Protein AF-A0A952X459-F1 (afdb_monomer_lite)

Radius of gyration: 12.71 Å; chains: 1; bounding box: 28×13×38 Å

Foldseek 3Di:
DPLVVLLVVLVVVLVVLVVVLVVCVVVVPDPVSNVVSVVVNVVSVVVSVVSVVD

pLDDT: mean 89.79, std 8.56, range [54.0, 96.12]

Sequence (54 aa):
MNEKKQIERLRTKLQLLQRQLAGARKQCDDPQEVAQLEKEIATARAELQRLEQD

Structure (mmCIF, N/CA/C/O backbone):
data_AF-A0A952X459-F1
#
_entry.id   AF-A0A952X459-F1
#
loop_
_atom_site.group_PDB
_atom_site.id
_atom_site.type_symbol
_atom_site.label_atom_id
_atom_site.label_alt_id
_atom_site.label_comp_id
_atom_site.label_asym_id
_atom_site.label_entity_id
_atom_site.label_seq_id
_atom_site.pdbx_PDB_ins_code
_atom_site.Cartn_x
_atom_site.Cartn_y
_atom_site.Cartn_z
_atom_site.occupancy
_atom_site.B_iso_or_equiv
_atom_site.auth_seq_id
_atom_site.auth_comp_id
_atom_site.auth_asym_id
_atom_site.auth_atom_id
_atom_site.pdbx_PD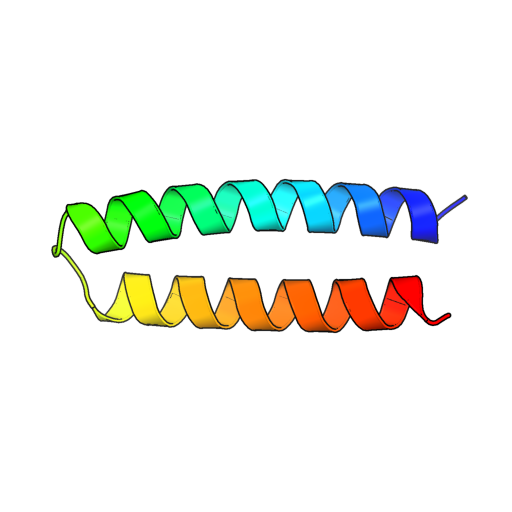B_model_num
ATOM 1 N N . MET A 1 1 ? -7.939 -0.943 21.121 1.00 54.00 1 MET A N 1
ATOM 2 C CA . MET A 1 1 ? -6.681 -0.270 20.697 1.00 54.00 1 MET A CA 1
ATOM 3 C C . MET A 1 1 ? -6.085 -0.845 19.397 1.00 54.00 1 MET A C 1
ATOM 5 O O . MET A 1 1 ? -5.031 -0.367 18.989 1.00 54.00 1 MET A O 1
ATOM 9 N N . ASN A 1 2 ? -6.720 -1.833 18.742 1.00 73.50 2 ASN A N 1
ATOM 10 C CA . ASN A 1 2 ? -6.108 -2.585 17.637 1.00 73.50 2 ASN A CA 1
ATOM 11 C C . ASN A 1 2 ? -6.404 -2.006 16.244 1.00 73.50 2 ASN A C 1
ATOM 13 O O . ASN A 1 2 ? -5.456 -1.860 15.474 1.00 73.50 2 ASN A O 1
ATOM 17 N N . GLU A 1 3 ? -7.639 -1.581 15.949 1.00 84.44 3 GLU A N 1
ATOM 18 C CA . GLU A 1 3 ? -7.995 -1.123 14.591 1.00 84.44 3 GLU A CA 1
ATOM 19 C C . GLU A 1 3 ? -7.301 0.175 14.201 1.00 84.44 3 GLU A C 1
ATOM 21 O O . GLU A 1 3 ? -6.664 0.227 13.158 1.00 84.44 3 GLU A O 1
ATOM 26 N N . LYS A 1 4 ? -7.289 1.197 15.069 1.00 87.56 4 LYS A N 1
ATOM 27 C CA . LYS A 1 4 ? -6.571 2.455 14.776 1.00 87.56 4 LYS A CA 1
ATOM 28 C C . LYS A 1 4 ? -5.091 2.216 14.443 1.00 87.56 4 LYS A C 1
ATOM 30 O O . LYS A 1 4 ? -4.572 2.800 13.499 1.00 87.56 4 LYS A O 1
ATOM 35 N N . LYS A 1 5 ? -4.427 1.296 15.156 1.00 90.75 5 LYS A N 1
ATOM 36 C CA . LYS A 1 5 ? -3.035 0.902 14.870 1.00 90.75 5 LYS A CA 1
ATOM 37 C C . LYS A 1 5 ? -2.899 0.074 13.585 1.00 90.75 5 LYS A C 1
ATOM 39 O O . LYS A 1 5 ? -1.838 0.081 12.966 1.00 90.75 5 LYS A O 1
ATOM 44 N N . GLN A 1 6 ? -3.915 -0.696 13.195 1.00 90.50 6 GLN A N 1
ATOM 45 C CA . GLN A 1 6 ? -3.940 -1.401 11.907 1.00 90.50 6 GLN A CA 1
ATOM 46 C C . GLN A 1 6 ? -4.143 -0.426 10.745 1.00 90.50 6 GLN A C 1
ATOM 48 O O . GLN A 1 6 ? -3.385 -0.488 9.782 1.00 90.50 6 GLN A O 1
ATOM 53 N N . ILE A 1 7 ? -5.071 0.522 10.884 1.00 93.81 7 ILE A N 1
ATOM 54 C CA . ILE A 1 7 ? -5.316 1.617 9.940 1.00 93.81 7 ILE A CA 1
ATOM 55 C C . ILE A 1 7 ? -4.031 2.418 9.720 1.00 93.81 7 ILE A C 1
ATOM 57 O O . ILE A 1 7 ? -3.627 2.619 8.578 1.00 93.81 7 ILE A O 1
ATOM 61 N N . GLU A 1 8 ? -3.333 2.823 10.786 1.00 93.81 8 GLU A N 1
ATOM 62 C CA . GLU A 1 8 ? -2.061 3.544 10.648 1.00 93.81 8 GLU A CA 1
ATOM 63 C C . GLU A 1 8 ? -0.999 2.719 9.914 1.00 93.81 8 GLU A C 1
ATOM 65 O O . GLU A 1 8 ? -0.388 3.215 8.968 1.00 93.81 8 GLU A O 1
ATOM 70 N N . ARG A 1 9 ? -0.833 1.436 10.265 1.00 94.50 9 ARG A N 1
ATOM 71 C CA . ARG A 1 9 ? 0.103 0.543 9.560 1.00 94.50 9 ARG A CA 1
ATOM 72 C C . ARG A 1 9 ? -0.237 0.390 8.076 1.00 94.50 9 ARG A C 1
ATOM 74 O O . ARG A 1 9 ? 0.668 0.432 7.244 1.00 94.50 9 ARG A O 1
ATOM 81 N N . LEU A 1 10 ? -1.516 0.237 7.733 1.00 94.00 10 LEU A N 1
ATOM 82 C CA . LEU A 1 10 ? -1.972 0.132 6.344 1.00 94.00 10 LEU A CA 1
ATOM 83 C C . LEU A 1 10 ? -1.763 1.437 5.577 1.00 94.00 10 LEU A C 1
ATOM 85 O O . LEU A 1 10 ? -1.303 1.396 4.439 1.00 94.00 10 LEU A O 1
ATOM 89 N N . ARG A 1 11 ? -2.017 2.594 6.197 1.00 94.62 11 ARG A N 1
ATOM 90 C CA . ARG A 1 11 ? -1.738 3.908 5.595 1.00 94.62 11 ARG A CA 1
ATOM 91 C C . ARG A 1 11 ? -0.249 4.088 5.305 1.00 94.62 11 ARG A C 1
ATOM 93 O O . ARG A 1 11 ? 0.102 4.493 4.198 1.00 94.62 11 ARG A O 1
ATOM 100 N N . THR A 1 12 ? 0.627 3.728 6.244 1.00 95.94 12 THR A N 1
ATOM 101 C CA . THR A 1 12 ? 2.082 3.761 6.022 1.00 95.94 12 THR A CA 1
ATOM 102 C C . THR A 1 12 ? 2.500 2.803 4.905 1.00 95.94 12 THR A C 1
ATOM 104 O O . THR A 1 12 ? 3.270 3.187 4.024 1.00 95.94 12 THR A O 1
ATOM 107 N N . LYS A 1 13 ? 1.957 1.577 4.883 1.00 95.00 13 LYS A N 1
ATOM 108 C CA . LYS A 1 13 ? 2.216 0.606 3.808 1.00 95.00 13 LYS A CA 1
ATOM 109 C C . LYS A 1 13 ? 1.769 1.144 2.445 1.00 95.00 13 LYS A C 1
ATOM 111 O O . LYS A 1 13 ? 2.515 1.041 1.478 1.00 95.00 13 LYS A O 1
ATOM 116 N N . LEU A 1 14 ? 0.593 1.766 2.371 1.00 95.88 14 LEU A N 1
ATOM 117 C CA . LEU A 1 14 ? 0.071 2.374 1.147 1.00 95.88 14 LEU A CA 1
ATOM 118 C C . LEU A 1 14 ? 0.963 3.499 0.625 1.00 95.88 14 LEU A C 1
ATOM 120 O O . LEU A 1 14 ? 1.236 3.538 -0.571 1.00 95.88 14 LEU A O 1
ATOM 124 N N . GLN A 1 15 ? 1.451 4.381 1.500 1.00 96.06 15 GLN A N 1
ATOM 125 C CA . GLN A 1 15 ? 2.383 5.440 1.100 1.00 96.06 15 GLN A CA 1
ATOM 126 C C . GLN A 1 15 ? 3.686 4.871 0.527 1.00 96.06 15 GLN A C 1
ATOM 128 O O . GLN A 1 15 ? 4.189 5.373 -0.480 1.00 96.06 15 GLN A O 1
ATOM 133 N N . LEU A 1 16 ? 4.220 3.804 1.131 1.00 96.12 16 LEU A N 1
ATOM 134 C CA . LEU A 1 16 ? 5.418 3.135 0.629 1.00 96.12 16 LEU A CA 1
ATOM 135 C C . LEU A 1 16 ? 5.181 2.516 -0.755 1.00 96.12 16 LEU A C 1
ATOM 137 O O . LEU A 1 16 ? 5.947 2.792 -1.679 1.00 96.12 16 LEU A O 1
ATOM 141 N N . LEU A 1 17 ? 4.100 1.744 -0.908 1.00 95.31 17 LEU A N 1
ATOM 142 C CA . LEU A 1 17 ? 3.739 1.098 -2.172 1.00 95.31 17 LEU A CA 1
ATOM 143 C C . LEU A 1 17 ? 3.487 2.123 -3.285 1.00 95.31 17 LEU A C 1
ATOM 145 O O . LEU A 1 17 ? 3.915 1.925 -4.416 1.00 95.31 17 LEU A O 1
ATOM 149 N N . GLN A 1 18 ? 2.849 3.255 -2.976 1.00 95.00 18 GLN A N 1
ATOM 150 C CA . GLN A 1 18 ? 2.647 4.340 -3.941 1.00 95.00 18 GLN A CA 1
ATOM 151 C C . GLN A 1 18 ? 3.969 4.961 -4.400 1.00 95.00 18 GLN A C 1
ATOM 153 O O . GLN A 1 18 ? 4.126 5.257 -5.585 1.00 95.00 18 GLN A O 1
ATOM 158 N N . ARG A 1 19 ? 4.936 5.139 -3.489 1.00 95.38 19 ARG A N 1
ATOM 159 C CA . ARG A 1 19 ? 6.271 5.638 -3.846 1.00 95.38 19 ARG A CA 1
ATOM 160 C C . ARG A 1 19 ? 7.017 4.644 -4.733 1.00 95.38 19 ARG A C 1
ATOM 162 O O . ARG A 1 19 ? 7.649 5.063 -5.699 1.00 95.38 19 ARG A O 1
ATOM 169 N N . GLN A 1 20 ? 6.930 3.352 -4.419 1.00 93.31 20 GLN A N 1
ATOM 170 C CA . GLN A 1 20 ? 7.501 2.282 -5.241 1.00 93.31 20 GLN A CA 1
ATOM 171 C C . GLN A 1 20 ? 6.857 2.253 -6.626 1.00 93.31 20 GLN A C 1
ATOM 173 O O . GLN A 1 20 ? 7.574 2.266 -7.618 1.00 93.31 20 GLN A O 1
ATOM 178 N N . LEU A 1 21 ? 5.527 2.345 -6.704 1.00 93.44 21 LEU A N 1
ATOM 179 C CA . LEU A 1 21 ? 4.799 2.389 -7.970 1.00 93.44 21 LEU A CA 1
ATOM 180 C C . LEU A 1 21 ? 5.216 3.593 -8.820 1.00 93.44 21 LEU A C 1
ATOM 182 O O . LEU A 1 21 ? 5.415 3.458 -10.023 1.00 93.44 21 LEU A O 1
ATOM 186 N N . ALA A 1 22 ? 5.366 4.769 -8.209 1.00 92.50 22 ALA A N 1
ATOM 187 C CA . ALA A 1 22 ? 5.838 5.960 -8.909 1.00 92.50 22 ALA A CA 1
ATOM 188 C C . ALA A 1 22 ? 7.271 5.788 -9.443 1.00 92.50 22 ALA A C 1
ATOM 190 O O . ALA A 1 22 ? 7.565 6.243 -10.546 1.00 92.50 22 ALA A O 1
ATOM 191 N N . GLY A 1 23 ? 8.144 5.116 -8.682 1.00 92.06 23 GLY A N 1
ATOM 192 C CA . GLY A 1 23 ? 9.489 4.734 -9.117 1.00 92.06 23 GLY A CA 1
ATOM 193 C C . GLY A 1 23 ? 9.458 3.765 -10.298 1.00 92.06 23 GLY A C 1
ATOM 194 O O . GLY A 1 23 ? 9.978 4.101 -11.358 1.00 92.06 23 GLY A O 1
ATOM 195 N N . ALA A 1 24 ? 8.762 2.637 -10.148 1.00 90.31 24 ALA A N 1
ATOM 196 C CA . ALA A 1 24 ? 8.638 1.589 -11.161 1.00 90.31 24 ALA A CA 1
ATOM 197 C C . ALA A 1 24 ? 8.022 2.117 -12.469 1.00 90.31 24 ALA A C 1
ATOM 199 O O . ALA A 1 24 ? 8.556 1.897 -13.553 1.00 90.31 24 ALA A O 1
ATOM 200 N N . ARG A 1 25 ? 6.953 2.924 -12.382 1.00 87.50 25 ARG A N 1
ATOM 201 C CA . ARG A 1 25 ? 6.340 3.581 -13.552 1.00 87.50 25 ARG A CA 1
ATOM 202 C C . ARG A 1 25 ? 7.274 4.577 -14.237 1.00 87.50 25 ARG A C 1
ATOM 204 O O . ARG A 1 25 ? 7.173 4.759 -15.444 1.00 87.50 25 ARG A O 1
ATOM 211 N N . LYS A 1 26 ? 8.142 5.259 -13.483 1.00 88.38 26 LYS A N 1
ATOM 212 C CA . LYS A 1 26 ? 9.105 6.222 -14.037 1.00 88.38 26 LYS A CA 1
ATOM 213 C C . LYS A 1 26 ? 10.298 5.526 -14.686 1.00 88.38 26 LYS A C 1
ATOM 215 O O . LYS A 1 26 ? 10.839 6.040 -15.659 1.00 88.38 26 LYS A O 1
ATOM 220 N N . GLN A 1 27 ? 10.714 4.403 -14.117 1.00 83.75 27 GLN A N 1
ATOM 221 C CA . GLN A 1 27 ? 11.826 3.601 -14.605 1.00 83.75 27 GLN A CA 1
ATOM 222 C C . GLN A 1 27 ? 11.423 2.752 -15.822 1.00 83.75 27 GLN A C 1
ATOM 224 O O . GLN A 1 27 ? 12.275 2.478 -16.653 1.00 83.75 27 GLN A O 1
ATOM 229 N N . CYS A 1 28 ? 10.126 2.449 -16.004 1.00 66.06 28 CYS A N 1
ATOM 230 C CA . CYS A 1 28 ? 9.600 1.662 -17.135 1.00 66.06 28 CYS A CA 1
ATOM 231 C C . CYS A 1 28 ? 10.291 0.293 -17.309 1.00 66.06 28 CYS A C 1
ATOM 233 O O . CYS A 1 28 ? 10.226 -0.293 -18.388 1.00 66.06 28 CYS A O 1
ATOM 235 N N . ASP A 1 29 ? 10.939 -0.208 -16.256 1.00 68.06 29 ASP A N 1
ATOM 236 C CA . ASP A 1 29 ? 11.810 -1.381 -16.329 1.00 68.06 29 ASP A CA 1
ATOM 237 C C . ASP A 1 29 ? 11.013 -2.691 -16.319 1.00 68.06 29 ASP A C 1
ATOM 239 O O . ASP A 1 29 ? 11.349 -3.616 -17.058 1.00 68.06 29 ASP A O 1
ATOM 243 N N . ASP A 1 30 ? 9.926 -2.766 -15.541 1.00 82.25 30 ASP A N 1
ATOM 244 C CA . ASP A 1 30 ? 9.113 -3.980 -15.455 1.00 82.25 30 ASP A CA 1
ATOM 245 C C . ASP A 1 30 ? 7.600 -3.683 -15.335 1.00 82.25 30 ASP A C 1
ATOM 247 O O . ASP A 1 30 ? 7.116 -3.229 -14.289 1.00 82.25 30 ASP A O 1
ATOM 251 N N . PRO A 1 31 ? 6.801 -3.959 -16.385 1.00 85.75 31 PRO A N 1
ATOM 252 C CA . PRO A 1 31 ? 5.350 -3.810 -16.322 1.00 85.75 31 PRO A CA 1
ATOM 253 C C . PRO A 1 31 ? 4.682 -4.801 -15.354 1.00 85.75 31 PRO A C 1
ATOM 255 O O . PRO A 1 31 ? 3.591 -4.511 -14.856 1.00 85.75 31 PRO A O 1
ATOM 258 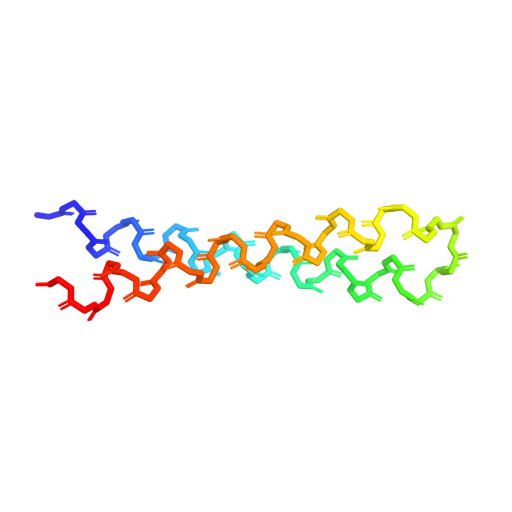N N . GLN A 1 32 ? 5.302 -5.950 -15.059 1.00 89.88 32 GLN A N 1
ATOM 259 C CA . GLN A 1 32 ? 4.794 -6.892 -14.059 1.00 89.88 32 GLN A CA 1
ATOM 260 C C . GLN A 1 32 ? 4.951 -6.333 -12.646 1.00 89.88 32 GLN A C 1
ATOM 262 O O . GLN A 1 32 ? 4.020 -6.454 -11.849 1.00 89.88 32 GLN A O 1
ATOM 267 N N . GLU A 1 33 ? 6.071 -5.672 -12.344 1.00 89.62 33 GLU A N 1
ATOM 268 C CA . GLU A 1 33 ? 6.283 -5.015 -11.049 1.00 89.62 33 GLU A CA 1
ATOM 269 C C . GLU A 1 33 ? 5.235 -3.918 -10.813 1.00 89.62 33 GLU A C 1
ATOM 271 O O . GLU A 1 33 ? 4.609 -3.865 -9.753 1.00 89.62 33 GLU A O 1
ATOM 276 N N . VAL A 1 34 ? 4.961 -3.096 -11.831 1.00 91.38 34 VAL A N 1
ATOM 277 C CA . VAL A 1 34 ? 3.900 -2.075 -11.787 1.00 91.38 34 VAL A CA 1
ATOM 278 C C . VAL A 1 34 ? 2.535 -2.712 -11.505 1.00 91.38 34 VAL A C 1
ATOM 280 O O . VAL A 1 34 ? 1.835 -2.273 -10.591 1.00 91.38 34 VAL A O 1
ATOM 283 N N . ALA A 1 35 ? 2.170 -3.771 -12.235 1.00 92.62 35 ALA A N 1
ATOM 284 C CA . ALA A 1 35 ? 0.894 -4.465 -12.049 1.00 92.62 35 ALA A CA 1
ATOM 285 C C . ALA A 1 35 ? 0.772 -5.108 -10.653 1.00 92.62 35 ALA A C 1
ATOM 287 O O . ALA A 1 35 ? -0.298 -5.089 -10.035 1.00 92.62 35 ALA A O 1
ATOM 288 N N . GLN A 1 36 ? 1.870 -5.651 -10.128 1.00 93.31 36 GLN A N 1
ATOM 289 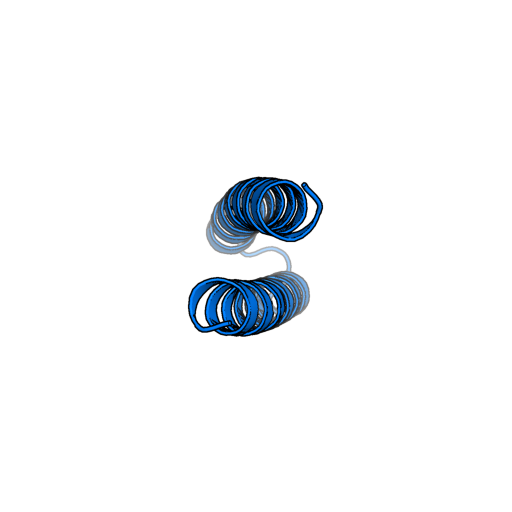C CA . GLN A 1 36 ? 1.919 -6.245 -8.798 1.00 93.31 36 GLN A CA 1
ATOM 290 C C . GLN A 1 36 ? 1.758 -5.180 -7.702 1.00 93.31 36 GLN A C 1
ATOM 292 O O . GLN A 1 36 ? 0.925 -5.341 -6.806 1.00 93.31 36 GLN A O 1
ATOM 297 N N . LEU A 1 37 ? 2.468 -4.053 -7.811 1.00 93.88 37 LEU A N 1
ATOM 298 C CA . LEU A 1 37 ? 2.343 -2.919 -6.891 1.00 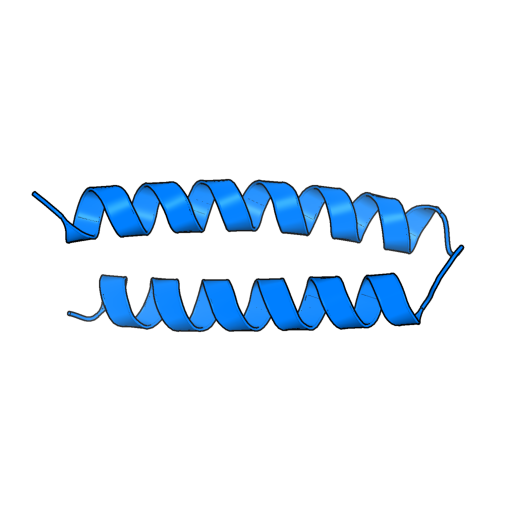93.88 37 LEU A CA 1
ATOM 299 C C . LEU A 1 37 ? 0.926 -2.330 -6.900 1.00 93.88 37 LEU A C 1
ATOM 301 O O . LEU A 1 37 ? 0.373 -2.024 -5.844 1.00 93.88 37 LEU A O 1
ATOM 305 N N . GLU A 1 38 ? 0.295 -2.218 -8.068 1.00 93.94 38 GLU A N 1
ATOM 306 C CA . GLU A 1 38 ? -1.099 -1.775 -8.188 1.00 93.94 38 GLU A CA 1
ATOM 307 C C . GLU A 1 38 ? -2.074 -2.714 -7.481 1.00 93.94 38 GLU A C 1
ATOM 309 O O . GLU A 1 38 ? -2.951 -2.257 -6.740 1.00 93.94 38 GLU A O 1
ATOM 314 N N . LYS A 1 39 ? -1.900 -4.027 -7.658 1.00 95.81 39 LYS A N 1
ATOM 315 C CA . LYS A 1 39 ? -2.717 -5.042 -6.987 1.00 95.81 39 LYS A CA 1
ATOM 316 C C . LYS A 1 39 ? -2.558 -4.982 -5.468 1.00 95.81 39 LYS A C 1
ATOM 318 O O . LYS A 1 39 ? -3.548 -5.087 -4.736 1.00 95.81 39 LYS A O 1
ATOM 323 N N . GLU A 1 40 ? -1.338 -4.784 -4.980 1.00 94.69 40 GLU A N 1
ATOM 324 C CA . GLU A 1 40 ? -1.064 -4.643 -3.548 1.00 94.69 40 GLU A CA 1
ATOM 325 C C . GLU A 1 40 ? -1.662 -3.361 -2.964 1.00 94.69 40 GLU A C 1
ATOM 327 O O . GLU A 1 40 ? -2.266 -3.404 -1.890 1.00 94.69 40 GLU A O 1
ATOM 332 N N . ILE A 1 41 ? -1.580 -2.241 -3.688 1.00 95.44 41 ILE A N 1
ATOM 333 C CA . ILE A 1 41 ? -2.232 -0.981 -3.306 1.00 95.44 41 ILE A CA 1
ATOM 334 C C . ILE A 1 41 ? -3.750 -1.157 -3.249 1.00 95.44 41 ILE A C 1
ATOM 336 O O . ILE A 1 41 ? -4.375 -0.719 -2.283 1.00 95.44 41 ILE A O 1
ATOM 340 N N . ALA A 1 42 ? -4.353 -1.799 -4.251 1.00 95.94 42 ALA A N 1
ATOM 341 C CA . ALA A 1 42 ? -5.792 -2.049 -4.283 1.00 95.94 42 ALA A CA 1
ATOM 342 C C . ALA A 1 42 ? -6.240 -2.919 -3.098 1.00 95.94 42 ALA A C 1
ATOM 344 O O . ALA A 1 42 ? -7.227 -2.603 -2.435 1.00 95.94 42 ALA A O 1
ATOM 345 N N . 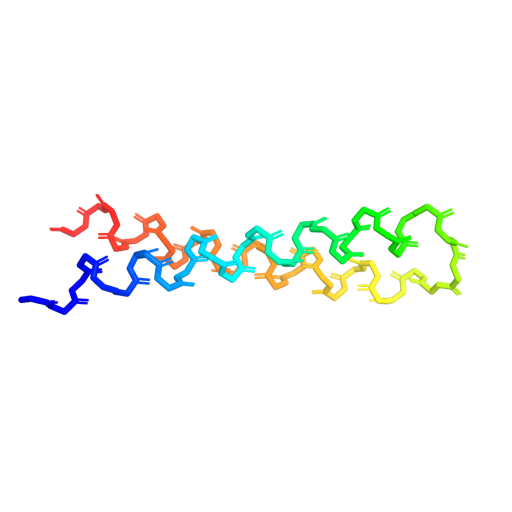THR A 1 43 ? -5.471 -3.963 -2.784 1.00 95.81 43 THR A N 1
ATOM 346 C CA . THR A 1 43 ? -5.741 -4.857 -1.650 1.00 95.81 43 THR A CA 1
ATOM 347 C C . THR A 1 43 ? -5.652 -4.108 -0.320 1.00 95.81 43 THR A C 1
ATOM 349 O O . THR A 1 43 ? -6.593 -4.143 0.469 1.00 95.81 43 THR A O 1
ATOM 352 N N . ALA A 1 44 ? -4.565 -3.365 -0.094 1.00 94.00 44 ALA A N 1
ATOM 353 C CA . ALA A 1 44 ? -4.375 -2.601 1.137 1.00 94.00 44 ALA A CA 1
ATOM 354 C C . ALA A 1 44 ? -5.405 -1.467 1.292 1.00 94.00 44 ALA A C 1
ATOM 356 O O . ALA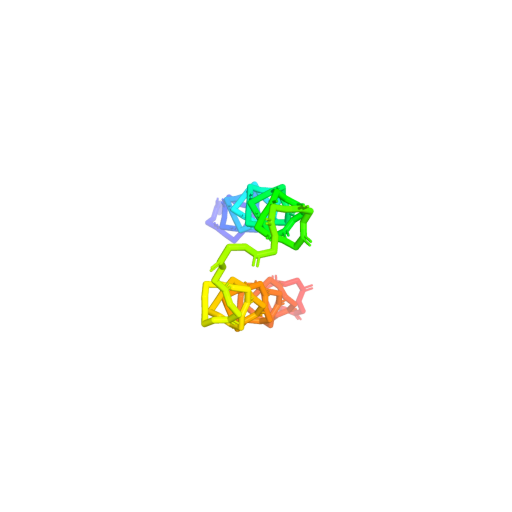 A 1 44 ? -5.817 -1.169 2.410 1.00 94.00 44 ALA A O 1
ATOM 357 N N . ARG A 1 45 ? -5.862 -0.855 0.189 1.00 94.31 45 ARG A N 1
ATOM 358 C CA . ARG A 1 45 ? -6.967 0.119 0.206 1.00 94.31 45 ARG A CA 1
ATOM 359 C C . ARG A 1 45 ? -8.298 -0.519 0.576 1.00 94.31 45 ARG A C 1
ATOM 361 O O . ARG A 1 45 ? -9.016 0.053 1.385 1.00 94.31 45 ARG A O 1
ATOM 368 N N . ALA A 1 46 ? -8.620 -1.679 0.009 1.00 95.62 46 ALA A N 1
ATOM 369 C CA . ALA A 1 46 ? -9.853 -2.388 0.336 1.00 95.62 46 ALA A CA 1
ATOM 370 C C . ALA A 1 46 ? -9.881 -2.811 1.813 1.00 95.62 46 ALA A C 1
ATOM 372 O O . ALA A 1 46 ? -10.909 -2.691 2.472 1.00 95.62 46 ALA A O 1
ATOM 373 N N . GLU A 1 47 ? -8.747 -3.268 2.344 1.00 92.69 47 GLU A N 1
ATOM 374 C CA . GLU A 1 47 ? -8.610 -3.614 3.760 1.00 92.69 47 GLU A CA 1
ATOM 375 C C . GLU A 1 47 ? -8.716 -2.380 4.664 1.00 92.69 47 GLU A C 1
ATOM 377 O O . GLU A 1 47 ? -9.436 -2.415 5.658 1.00 92.69 47 GLU A O 1
ATOM 382 N N . LEU A 1 48 ? -8.083 -1.263 4.283 1.00 93.44 48 LEU A N 1
ATOM 383 C CA . LEU A 1 48 ? -8.211 0.007 4.999 1.00 93.44 48 LEU A CA 1
ATOM 384 C C . LEU A 1 48 ? -9.668 0.479 5.046 1.00 93.44 48 LEU A C 1
ATOM 386 O O . LEU A 1 48 ? -10.148 0.842 6.111 1.00 93.44 48 LEU A O 1
ATOM 390 N N . GLN A 1 49 ? -10.369 0.434 3.911 1.00 93.81 49 GLN A N 1
ATOM 391 C CA . GLN A 1 49 ? -11.761 0.862 3.821 1.00 93.81 49 GLN A CA 1
ATOM 392 C C . GLN A 1 49 ? -12.676 0.005 4.700 1.00 93.81 49 GLN A C 1
ATOM 394 O O . GLN A 1 49 ? -13.553 0.552 5.353 1.00 93.81 49 GLN A O 1
ATOM 399 N N . ARG A 1 50 ? -12.457 -1.315 4.764 1.00 92.56 50 ARG A N 1
ATOM 400 C CA . ARG A 1 50 ? -13.209 -2.189 5.679 1.00 92.56 50 ARG A CA 1
ATOM 401 C C . ARG A 1 50 ? -13.013 -1.759 7.131 1.00 92.56 50 ARG A C 1
ATOM 403 O O . ARG A 1 50 ? -13.990 -1.495 7.811 1.00 92.56 50 ARG A O 1
ATOM 410 N N . LEU A 1 51 ? -11.760 -1.579 7.548 1.00 90.38 51 LEU A N 1
ATOM 411 C CA . LEU A 1 51 ? -11.425 -1.163 8.913 1.00 90.38 51 LEU A CA 1
ATOM 412 C C . LEU A 1 51 ? -11.874 0.265 9.263 1.00 90.38 51 LEU A C 1
ATOM 414 O O . LEU A 1 51 ? -11.949 0.598 10.437 1.00 90.38 51 LEU A O 1
ATOM 418 N N . GLU A 1 52 ? -12.098 1.132 8.274 1.00 86.69 52 GLU A N 1
ATOM 419 C CA . GLU A 1 52 ? -12.659 2.474 8.482 1.00 86.69 52 GLU A CA 1
ATOM 420 C C . GLU A 1 52 ? -14.197 2.484 8.534 1.00 86.69 52 GLU A C 1
ATOM 422 O O . GLU A 1 52 ? -14.772 3.491 8.949 1.00 86.69 52 GLU A O 1
ATOM 427 N N . GLN A 1 53 ? -14.855 1.410 8.082 1.00 84.50 53 GLN A N 1
ATOM 428 C CA . GLN A 1 53 ? -16.314 1.256 8.090 1.00 84.50 53 GLN A CA 1
ATOM 429 C C . GLN A 1 53 ? -16.845 0.384 9.241 1.00 84.50 53 GLN A C 1
ATOM 431 O O . GLN A 1 53 ? -18.046 0.457 9.509 1.00 84.50 53 GLN A O 1
ATOM 436 N N . ASP A 1 54 ? -15.986 -0.415 9.880 1.00 68.88 54 ASP A N 1
ATOM 437 C CA . ASP A 1 54 ? -16.229 -1.086 11.170 1.00 68.88 54 ASP A CA 1
ATOM 438 C C . ASP A 1 54 ? -16.167 -0.090 12.352 1.00 68.88 54 ASP A C 1
ATOM 440 O O . ASP A 1 54 ? -17.024 -0.200 13.262 1.00 68.88 54 ASP A O 1
#

Secondary structure (DSSP, 8-state):
-HHHHHHHHHHHHHHHHHHHHHHHHHHTS-HHHHHHHHHHHHHHHHHHHHHHH-